Protein AF-A0A9E4UB27-F1 (afdb_monomer_lite)

Structure (mmCIF, N/CA/C/O backbone):
data_AF-A0A9E4UB27-F1
#
_entry.id   AF-A0A9E4UB27-F1
#
loop_
_atom_site.group_PDB
_atom_site.id
_atom_site.type_symbol
_atom_site.label_atom_id
_atom_site.label_alt_id
_atom_site.label_comp_id
_atom_site.label_asym_id
_atom_site.label_entity_id
_atom_site.label_seq_id
_atom_site.pdbx_PDB_ins_code
_atom_site.Cartn_x
_atom_site.Cartn_y
_atom_site.Cartn_z
_atom_site.occupancy
_atom_site.B_iso_or_equiv
_atom_site.auth_seq_id
_atom_site.auth_comp_id
_atom_site.auth_asym_id
_atom_site.auth_atom_id
_atom_site.pdbx_PDB_model_num
ATOM 1 N N . TYR A 1 1 ? -14.728 -1.819 -0.265 1.00 50.75 1 TYR A N 1
ATOM 2 C CA . TYR A 1 1 ? -13.588 -1.026 -0.785 1.00 50.75 1 TYR A CA 1
ATOM 3 C C . TYR A 1 1 ? -12.396 -1.889 -1.187 1.00 50.75 1 TYR A C 1
ATOM 5 O O . TYR A 1 1 ? -11.855 -1.658 -2.257 1.00 50.75 1 TYR A O 1
ATOM 13 N N . THR A 1 2 ? -11.978 -2.872 -0.383 1.00 62.25 2 THR A N 1
ATOM 14 C CA . THR A 1 2 ? -10.807 -3.722 -0.684 1.00 62.25 2 THR A CA 1
ATOM 15 C C . THR A 1 2 ? -10.998 -4.617 -1.917 1.00 62.25 2 THR A C 1
ATOM 17 O O . THR A 1 2 ? -10.069 -4.745 -2.703 1.00 62.25 2 THR A O 1
ATOM 20 N N . GLU A 1 3 ? -12.208 -5.140 -2.150 1.00 68.31 3 GLU A N 1
ATOM 21 C CA . GLU A 1 3 ? -12.532 -5.991 -3.317 1.00 68.31 3 GLU A CA 1
ATOM 22 C C . GLU A 1 3 ? -12.373 -5.287 -4.670 1.00 68.31 3 GLU A C 1
ATOM 24 O O . GLU A 1 3 ? -12.025 -5.920 -5.656 1.00 68.31 3 GLU A O 1
ATOM 29 N N . GLN A 1 4 ? -12.562 -3.965 -4.738 1.00 81.81 4 GLN A N 1
ATOM 30 C CA . GLN A 1 4 ? -12.383 -3.222 -5.993 1.00 81.81 4 GLN A CA 1
ATOM 31 C C . GLN A 1 4 ? -10.907 -2.977 -6.325 1.00 81.81 4 GLN A C 1
ATOM 33 O O . GLN A 1 4 ? -10.571 -2.725 -7.479 1.00 81.81 4 GLN A O 1
ATOM 38 N N . LYS A 1 5 ? -10.012 -3.041 -5.331 1.00 89.00 5 LYS A N 1
ATOM 39 C CA . LYS A 1 5 ? -8.582 -2.783 -5.544 1.00 89.00 5 LYS A CA 1
ATOM 40 C C . LYS A 1 5 ? -7.879 -3.936 -6.242 1.00 89.00 5 LYS A C 1
ATOM 42 O O . LYS A 1 5 ? -6.925 -3.689 -6.964 1.00 89.00 5 LYS A O 1
ATOM 47 N N . GLU A 1 6 ? -8.352 -5.158 -6.041 1.00 93.94 6 GLU A N 1
ATOM 48 C CA . GLU A 1 6 ? -7.776 -6.374 -6.61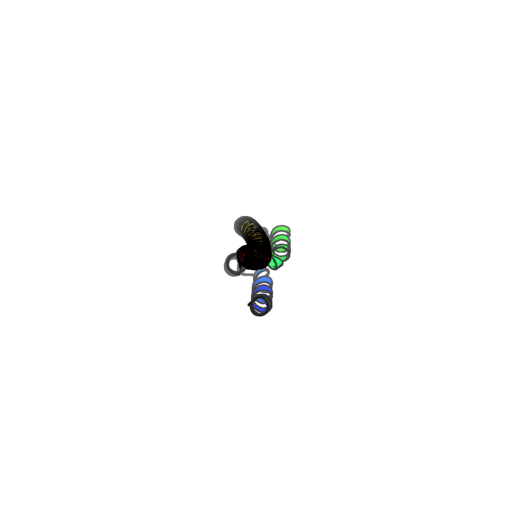1 1.00 93.94 6 GLU A CA 1
ATOM 49 C C . GLU A 1 6 ? -7.735 -6.377 -8.149 1.00 93.94 6 GLU A C 1
ATOM 51 O O . GLU A 1 6 ? -6.627 -6.392 -8.685 1.00 93.94 6 GLU A O 1
ATOM 56 N N . PRO A 1 7 ? -8.859 -6.231 -8.880 1.00 95.75 7 PRO A N 1
ATOM 57 C CA . PRO A 1 7 ? -8.817 -6.211 -10.344 1.00 95.75 7 PRO A CA 1
ATOM 58 C C . PRO A 1 7 ? -8.012 -5.023 -10.894 1.00 95.75 7 PRO A C 1
ATOM 60 O O . PRO A 1 7 ? -7.351 -5.136 -11.924 1.00 95.75 7 PRO A O 1
ATOM 63 N N . ILE A 1 8 ? -8.021 -3.881 -10.193 1.00 96.50 8 ILE A N 1
ATOM 64 C CA . ILE A 1 8 ? -7.225 -2.706 -10.575 1.00 96.50 8 ILE A CA 1
ATOM 65 C C . ILE A 1 8 ? -5.733 -2.999 -10.398 1.00 96.50 8 ILE A C 1
ATOM 67 O O . ILE A 1 8 ? -4.942 -2.716 -11.295 1.00 96.50 8 ILE A O 1
ATOM 71 N N . ARG A 1 9 ? -5.337 -3.561 -9.252 1.00 97.38 9 ARG A N 1
ATOM 72 C CA . ARG A 1 9 ? -3.953 -3.945 -8.967 1.00 97.38 9 ARG A CA 1
ATOM 73 C C . ARG A 1 9 ? -3.460 -4.924 -10.019 1.00 97.38 9 ARG A C 1
ATOM 75 O O . ARG A 1 9 ? -2.387 -4.701 -10.566 1.00 97.38 9 ARG A O 1
ATOM 82 N N . ASP A 1 10 ? -4.224 -5.971 -10.297 1.00 97.31 10 ASP A N 1
ATOM 83 C CA . ASP A 1 10 ? -3.801 -7.028 -11.211 1.00 97.31 10 ASP A CA 1
ATOM 84 C C . ASP A 1 10 ? -3.615 -6.466 -12.626 1.00 97.31 10 ASP A C 1
ATOM 86 O O . ASP A 1 10 ? -2.560 -6.657 -13.231 1.00 97.31 10 ASP A O 1
ATOM 90 N N . ARG A 1 11 ? -4.543 -5.614 -13.087 1.00 97.69 11 ARG A N 1
ATOM 91 C CA . ARG A 1 11 ? -4.388 -4.905 -14.362 1.00 97.69 11 ARG A CA 1
ATOM 92 C C . ARG A 1 11 ? -3.161 -3.989 -14.392 1.00 97.69 11 ARG A C 1
ATOM 94 O O . ARG A 1 11 ? -2.476 -3.897 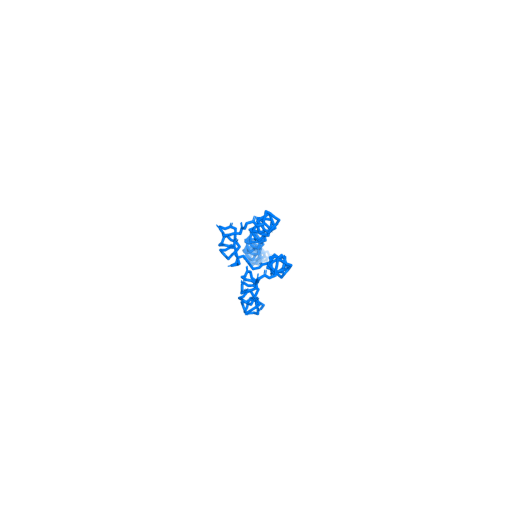-15.407 1.00 97.69 11 ARG A O 1
ATOM 101 N N . LEU A 1 12 ? -2.869 -3.289 -13.298 1.00 98.00 12 LEU A N 1
ATOM 102 C CA . LEU A 1 12 ? -1.673 -2.449 -13.198 1.00 98.00 12 LEU A CA 1
ATOM 103 C C . LEU A 1 12 ? -0.378 -3.274 -13.144 1.00 98.00 12 LEU A C 1
ATOM 105 O O . LEU A 1 12 ? 0.646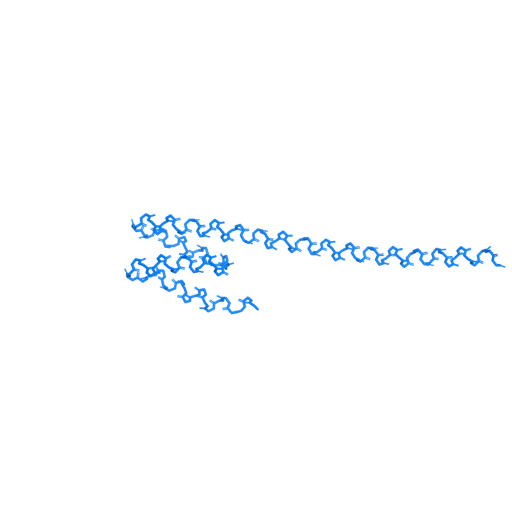 -2.800 -13.629 1.00 98.00 12 LEU A O 1
ATOM 109 N N . ILE A 1 13 ? -0.413 -4.485 -12.578 1.00 98.25 13 ILE A N 1
ATOM 110 C CA . ILE A 1 13 ? 0.720 -5.418 -12.562 1.00 98.25 13 ILE A CA 1
ATOM 111 C C . ILE A 1 13 ? 1.035 -5.896 -13.979 1.00 98.25 13 ILE A C 1
ATOM 113 O O . ILE A 1 13 ? 2.205 -5.911 -14.342 1.00 98.25 13 ILE A O 1
ATOM 117 N N . GLU A 1 14 ? 0.030 -6.210 -14.799 1.00 97.81 14 GLU A N 1
ATOM 118 C CA . GLU A 1 14 ? 0.243 -6.567 -16.212 1.00 97.81 14 GLU A CA 1
ATOM 119 C C . GLU A 1 14 ? 0.980 -5.456 -16.981 1.00 97.81 14 GLU A C 1
ATOM 121 O O . GLU A 1 14 ? 1.884 -5.722 -17.769 1.00 97.81 14 GLU A O 1
ATOM 126 N N . LEU A 1 15 ? 0.655 -4.188 -16.705 1.00 98.00 15 LEU A N 1
ATOM 127 C CA . LEU A 1 15 ? 1.301 -3.033 -17.341 1.00 98.00 15 LEU A CA 1
ATOM 128 C C . LEU A 1 15 ? 2.763 -2.814 -16.909 1.00 98.00 15 LEU A C 1
ATOM 130 O O . LEU A 1 15 ? 3.459 -1.991 -17.507 1.00 98.00 15 LEU A O 1
ATOM 134 N N . LEU A 1 16 ? 3.258 -3.533 -15.895 1.00 97.31 16 LEU A N 1
ATOM 135 C CA . LEU A 1 16 ? 4.682 -3.534 -15.536 1.00 97.31 16 LEU A CA 1
ATOM 136 C C . LEU A 1 16 ? 5.546 -4.303 -16.543 1.00 97.31 16 LEU A C 1
ATOM 138 O O . LEU A 1 16 ? 6.765 -4.153 -16.517 1.00 97.31 16 LEU A O 1
ATOM 142 N N . ASP A 1 17 ? 4.937 -5.108 -17.410 1.00 95.19 17 ASP A N 1
ATOM 143 C CA . ASP A 1 17 ? 5.600 -5.852 -18.486 1.00 95.19 17 ASP A CA 1
ATOM 144 C C . ASP A 1 17 ? 5.462 -5.162 -19.856 1.00 95.19 17 ASP A C 1
ATOM 146 O O . ASP A 1 17 ? 5.917 -5.684 -20.871 1.00 95.19 17 ASP A O 1
ATOM 150 N N . ASP A 1 18 ? 4.861 -3.968 -19.902 1.00 96.38 18 ASP A N 1
ATOM 151 C CA . ASP A 1 18 ? 4.625 -3.254 -21.155 1.00 96.38 18 ASP A CA 1
ATOM 152 C C . ASP A 1 18 ? 5.950 -2.877 -21.855 1.00 96.38 18 ASP A C 1
ATOM 154 O O . ASP A 1 18 ? 6.879 -2.387 -21.192 1.00 96.38 18 ASP A O 1
ATOM 158 N N . PRO A 1 19 ? 6.060 -3.036 -23.190 1.00 93.75 19 PRO A N 1
ATOM 159 C CA . PRO A 1 19 ? 7.272 -2.683 -23.931 1.00 93.75 19 PRO A CA 1
ATOM 160 C C . PRO A 1 19 ? 7.636 -1.203 -23.785 1.00 93.75 19 PRO A C 1
ATOM 162 O O . PRO A 1 19 ? 8.816 -0.835 -23.762 1.00 93.75 19 PRO A O 1
ATOM 165 N N . TRP A 1 20 ? 6.631 -0.337 -23.650 1.00 95.44 20 TRP A N 1
ATOM 166 C CA . TRP A 1 20 ? 6.819 1.097 -23.576 1.00 95.44 20 TRP A CA 1
ATOM 167 C C . TRP A 1 20 ? 7.191 1.520 -22.155 1.00 95.44 20 TRP A C 1
ATOM 169 O O . TRP A 1 20 ? 6.401 1.470 -21.212 1.00 95.44 20 TRP A O 1
ATOM 179 N N . LEU A 1 21 ? 8.399 2.066 -22.012 1.00 93.81 21 LEU A N 1
ATOM 180 C CA . LEU A 1 21 ? 8.935 2.553 -20.737 1.00 93.81 21 LEU A CA 1
ATOM 181 C C . LEU A 1 21 ? 7.970 3.482 -19.975 1.00 93.81 21 LEU A C 1
ATOM 183 O O . LEU A 1 21 ? 7.844 3.410 -18.752 1.00 93.81 21 LEU A O 1
ATOM 187 N N . ARG A 1 22 ? 7.289 4.381 -20.696 1.00 95.25 22 ARG A N 1
ATOM 188 C CA . ARG A 1 22 ? 6.324 5.324 -20.113 1.00 95.25 22 ARG A CA 1
ATOM 189 C C . ARG A 1 22 ? 5.147 4.603 -19.464 1.00 95.25 22 ARG A C 1
ATOM 191 O O . ARG A 1 22 ? 4.714 5.040 -18.401 1.00 95.25 22 ARG A O 1
ATOM 198 N N . THR A 1 23 ? 4.660 3.519 -20.061 1.00 96.56 23 THR A N 1
ATOM 199 C CA . THR A 1 23 ? 3.578 2.707 -19.498 1.00 96.56 23 THR A CA 1
ATOM 200 C C . THR A 1 23 ? 4.018 2.088 -18.181 1.00 96.56 23 THR A C 1
ATOM 202 O O . THR A 1 23 ? 3.350 2.302 -17.171 1.00 96.56 23 THR A O 1
ATOM 205 N N . ARG A 1 24 ? 5.200 1.457 -18.142 1.00 96.19 24 ARG A N 1
ATOM 206 C CA . ARG A 1 24 ? 5.754 0.880 -16.906 1.00 96.19 24 ARG A CA 1
ATOM 207 C C . ARG A 1 24 ? 5.912 1.927 -15.801 1.00 96.19 24 ARG A C 1
ATOM 209 O O . ARG A 1 24 ? 5.459 1.727 -14.677 1.00 96.19 24 ARG A O 1
ATOM 216 N N . LEU A 1 25 ? 6.486 3.092 -16.114 1.00 97.38 25 LEU A N 1
ATOM 217 C CA . LEU A 1 25 ? 6.655 4.190 -15.147 1.00 97.38 25 LEU A CA 1
ATOM 218 C C . LEU A 1 25 ? 5.321 4.714 -14.592 1.00 97.38 25 LEU A C 1
ATOM 220 O O . LEU A 1 25 ? 5.236 5.061 -13.405 1.00 97.38 25 LEU A O 1
ATOM 224 N N . THR A 1 26 ? 4.298 4.797 -15.443 1.00 97.81 26 THR A N 1
ATOM 225 C CA . THR A 1 26 ? 2.943 5.194 -15.048 1.00 97.81 26 THR A CA 1
ATOM 226 C C . THR A 1 26 ? 2.286 4.112 -14.200 1.00 97.81 26 THR A C 1
ATOM 228 O O . THR A 1 26 ? 1.726 4.443 -13.158 1.00 97.81 26 THR A O 1
ATOM 231 N N . ALA A 1 27 ? 2.422 2.837 -14.568 1.00 98.06 27 ALA A N 1
ATOM 232 C CA . ALA A 1 27 ? 1.896 1.699 -13.819 1.00 98.06 27 ALA A CA 1
ATOM 233 C C . ALA A 1 27 ? 2.482 1.630 -12.400 1.00 98.06 27 ALA A C 1
ATOM 235 O O . ALA A 1 27 ? 1.732 1.550 -11.430 1.00 98.06 27 ALA A O 1
ATOM 236 N N . VAL A 1 28 ? 3.800 1.805 -12.244 1.00 98.38 28 VAL A N 1
ATOM 237 C CA . VAL A 1 28 ? 4.450 1.915 -10.923 1.00 98.38 28 VAL A CA 1
ATOM 238 C C . VAL A 1 28 ? 3.870 3.078 -10.109 1.00 98.38 28 VAL A C 1
ATOM 240 O O . VAL A 1 28 ? 3.584 2.940 -8.918 1.00 98.38 28 VAL A O 1
ATOM 243 N N . GLY A 1 29 ? 3.669 4.236 -10.747 1.00 98.12 29 GLY A N 1
ATOM 244 C CA . GLY A 1 29 ? 3.052 5.397 -10.103 1.00 98.12 29 GLY A CA 1
ATOM 245 C C . GLY A 1 29 ? 1.606 5.140 -9.669 1.00 98.12 29 GLY A C 1
ATOM 246 O O . GLY A 1 29 ? 1.225 5.517 -8.564 1.00 98.12 29 GLY A O 1
ATOM 247 N N . ALA A 1 30 ? 0.823 4.467 -10.508 1.00 98.06 30 ALA A N 1
ATOM 248 C CA . ALA A 1 30 ? -0.560 4.110 -10.228 1.00 98.06 30 ALA A CA 1
ATOM 249 C C . ALA A 1 30 ? -0.666 3.079 -9.095 1.00 98.06 30 ALA A C 1
ATOM 251 O O . ALA A 1 30 ? -1.487 3.262 -8.203 1.00 98.06 30 ALA A O 1
ATOM 252 N N . LEU A 1 31 ? 0.206 2.062 -9.060 1.00 98.19 31 LEU A N 1
ATOM 253 C CA . LEU A 1 31 ? 0.281 1.093 -7.957 1.00 98.19 31 LEU A CA 1
ATOM 254 C C . LEU A 1 31 ? 0.594 1.780 -6.625 1.00 98.19 31 LEU A C 1
ATOM 256 O O . LEU A 1 31 ? -0.038 1.488 -5.610 1.00 98.19 31 LEU A O 1
ATOM 260 N N . ARG A 1 32 ? 1.516 2.753 -6.632 1.00 97.94 32 ARG A N 1
ATOM 261 C CA . ARG A 1 32 ? 1.796 3.582 -5.453 1.00 97.94 32 ARG A CA 1
ATOM 262 C C . ARG A 1 32 ? 0.550 4.332 -4.981 1.00 97.94 32 ARG A C 1
ATOM 264 O O . ARG A 1 32 ? 0.271 4.349 -3.788 1.00 97.94 32 ARG A O 1
ATOM 271 N N . THR A 1 33 ? -0.182 4.954 -5.904 1.00 97.00 33 THR A N 1
ATOM 272 C CA . THR A 1 33 ? -1.399 5.724 -5.597 1.00 97.00 33 THR A CA 1
ATOM 273 C C . THR A 1 33 ? -2.551 4.835 -5.128 1.00 97.00 33 THR A C 1
ATOM 275 O O . THR A 1 33 ? -3.277 5.220 -4.215 1.00 97.00 33 THR A O 1
ATOM 278 N N . LEU A 1 34 ? -2.704 3.635 -5.698 1.00 96.31 34 LEU A N 1
ATOM 279 C CA . LEU A 1 34 ? -3.707 2.650 -5.279 1.00 96.31 34 LEU A CA 1
ATOM 280 C C . LEU A 1 34 ? -3.545 2.269 -3.798 1.00 96.31 34 LEU A C 1
ATOM 282 O O . LEU A 1 34 ? -4.530 1.975 -3.105 1.00 96.31 34 LEU A O 1
ATOM 286 N N . GLY A 1 35 ? -2.301 2.296 -3.307 1.00 95.06 35 GLY A N 1
ATOM 287 C CA . GLY A 1 35 ? -1.985 2.059 -1.904 1.00 95.06 35 GLY A CA 1
ATOM 288 C C . GLY A 1 35 ? -2.222 0.613 -1.468 1.00 95.06 35 GLY A C 1
ATOM 289 O O . GLY A 1 35 ? -2.421 0.381 -0.280 1.00 95.06 35 GLY A O 1
ATOM 290 N N . ASP A 1 36 ? -2.287 -0.331 -2.415 1.00 95.56 36 ASP A N 1
ATOM 291 C CA . ASP A 1 36 ? -2.379 -1.764 -2.125 1.00 95.56 36 ASP A CA 1
ATOM 292 C C . ASP A 1 36 ? -0.963 -2.341 -1.994 1.00 95.56 36 ASP A C 1
ATOM 294 O O . ASP A 1 36 ? -0.210 -2.480 -2.959 1.00 95.56 36 ASP A O 1
ATOM 298 N N . ASP A 1 37 ? -0.593 -2.653 -0.761 1.00 95.25 37 ASP A N 1
ATOM 299 C CA . ASP A 1 37 ? 0.681 -3.235 -0.357 1.00 95.25 37 ASP A CA 1
ATOM 300 C C . ASP A 1 37 ? 0.911 -4.645 -0.925 1.00 95.25 37 ASP A C 1
ATOM 302 O O . ASP A 1 37 ? 2.058 -5.096 -1.008 1.00 95.25 37 ASP A O 1
ATOM 306 N N . LYS A 1 38 ? -0.141 -5.321 -1.403 1.00 96.19 38 LYS A N 1
ATOM 307 C CA . LYS A 1 38 ? -0.027 -6.577 -2.158 1.00 96.19 38 LYS A CA 1
ATOM 308 C C . LYS A 1 38 ? 0.678 -6.407 -3.508 1.00 96.19 38 LYS A C 1
ATOM 310 O O . LYS A 1 38 ? 1.098 -7.399 -4.094 1.00 96.19 38 LYS A O 1
ATOM 315 N N . ALA A 1 39 ? 0.865 -5.176 -3.991 1.00 97.56 39 ALA A N 1
ATOM 316 C CA . ALA A 1 39 ? 1.636 -4.895 -5.203 1.00 97.56 39 ALA A CA 1
ATOM 317 C C . ALA A 1 39 ? 3.163 -4.994 -5.011 1.00 97.56 39 ALA A C 1
ATOM 319 O O . ALA A 1 39 ? 3.897 -5.088 -5.995 1.00 97.56 39 ALA A O 1
ATOM 320 N N . ILE A 1 40 ? 3.662 -4.983 -3.766 1.00 98.25 40 ILE A N 1
ATOM 321 C CA . ILE A 1 40 ? 5.105 -4.958 -3.463 1.00 98.25 40 ILE A CA 1
ATOM 322 C C . ILE A 1 40 ? 5.884 -6.094 -4.159 1.00 98.25 40 ILE A C 1
ATOM 324 O O . ILE A 1 40 ? 6.879 -5.782 -4.812 1.00 98.25 40 ILE A O 1
ATOM 328 N N . PRO A 1 41 ? 5.445 -7.371 -4.130 1.00 98.25 41 PRO A N 1
ATOM 329 C CA . PRO A 1 41 ? 6.175 -8.452 -4.795 1.00 98.25 41 PRO A CA 1
ATOM 330 C C . PRO A 1 41 ? 6.292 -8.275 -6.315 1.00 98.25 41 PRO A C 1
ATOM 332 O O . PRO A 1 41 ? 7.267 -8.720 -6.914 1.00 98.25 41 PRO A O 1
ATOM 335 N N . ALA A 1 42 ? 5.309 -7.637 -6.959 1.00 98.06 42 ALA A N 1
ATOM 336 C CA . ALA A 1 42 ? 5.371 -7.357 -8.392 1.00 98.06 42 ALA A CA 1
ATOM 337 C C . ALA A 1 42 ? 6.397 -6.261 -8.713 1.00 98.06 42 ALA A C 1
ATOM 339 O O . ALA A 1 42 ? 7.136 -6.380 -9.689 1.00 98.06 42 ALA A O 1
ATOM 340 N N . LEU A 1 43 ? 6.494 -5.235 -7.861 1.00 98.19 43 LEU A N 1
ATOM 341 C CA . LEU A 1 43 ? 7.517 -4.191 -7.974 1.00 98.19 43 LEU A CA 1
ATOM 342 C C . LEU A 1 43 ? 8.931 -4.753 -7.749 1.00 98.19 43 LEU A C 1
ATOM 344 O O . LEU A 1 43 ? 9.843 -4.389 -8.488 1.00 98.19 43 LEU A O 1
ATOM 348 N N . ASP A 1 44 ? 9.106 -5.680 -6.801 1.00 98.25 44 ASP A N 1
ATOM 349 C CA . ASP A 1 44 ? 10.379 -6.392 -6.593 1.00 98.25 44 ASP A CA 1
ATOM 350 C C . ASP A 1 44 ? 10.791 -7.206 -7.829 1.00 98.25 44 ASP A C 1
ATOM 352 O O . ASP A 1 44 ? 11.937 -7.125 -8.278 1.00 98.25 44 ASP A O 1
ATOM 356 N N . ARG A 1 45 ? 9.851 -7.948 -8.435 1.00 97.94 45 ARG A N 1
ATOM 357 C CA . ARG A 1 45 ? 10.113 -8.689 -9.682 1.00 97.94 45 ARG A CA 1
ATOM 358 C C . ARG A 1 45 ? 10.506 -7.769 -10.833 1.00 97.94 45 ARG A C 1
ATOM 360 O O . ARG A 1 45 ? 11.394 -8.122 -11.603 1.00 97.94 45 ARG A O 1
ATOM 367 N N . LEU A 1 46 ? 9.876 -6.596 -10.946 1.00 97.12 46 LEU A N 1
ATOM 368 C CA . LEU A 1 46 ? 10.255 -5.606 -11.952 1.00 97.12 46 LEU A CA 1
ATOM 369 C C . LEU A 1 46 ? 11.686 -5.104 -11.717 1.00 97.12 46 LEU A C 1
ATOM 371 O O . LEU A 1 46 ? 12.474 -5.089 -12.655 1.00 97.12 46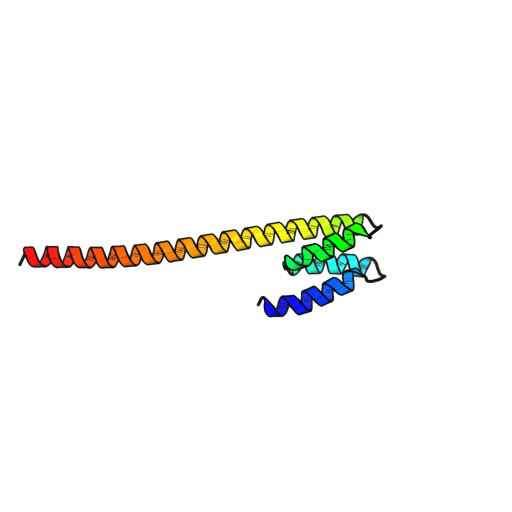 LEU A O 1
ATOM 375 N N . ILE A 1 47 ? 12.055 -4.773 -10.475 1.00 97.81 47 ILE A N 1
ATOM 376 C CA . ILE A 1 47 ? 13.423 -4.346 -10.130 1.00 97.81 47 ILE A CA 1
ATOM 377 C C . ILE A 1 47 ? 14.467 -5.393 -10.538 1.00 97.81 47 ILE A C 1
ATOM 379 O O . ILE A 1 47 ? 15.529 -5.019 -11.025 1.00 97.81 47 ILE A O 1
ATOM 383 N N . ALA A 1 48 ? 14.178 -6.683 -10.353 1.00 97.19 48 ALA A N 1
ATOM 384 C CA . ALA A 1 48 ? 15.133 -7.758 -10.621 1.00 97.19 48 ALA A CA 1
ATOM 385 C C . ALA A 1 48 ? 15.513 -7.916 -12.107 1.00 97.19 48 ALA A C 1
ATOM 387 O O . ALA A 1 48 ? 16.582 -8.445 -12.401 1.00 97.19 48 ALA A O 1
ATOM 388 N N . ARG A 1 49 ? 14.654 -7.478 -13.038 1.00 95.25 49 ARG A N 1
ATOM 389 C CA . ARG A 1 49 ? 14.843 -7.651 -14.494 1.00 95.25 49 ARG A CA 1
ATOM 390 C C . ARG A 1 49 ? 15.032 -6.348 -15.273 1.00 95.25 49 ARG A C 1
ATOM 392 O O . ARG A 1 49 ? 15.359 -6.385 -16.453 1.00 95.25 49 ARG A O 1
ATOM 399 N N . GLU A 1 50 ? 14.754 -5.205 -14.657 1.00 94.19 50 GLU A N 1
ATOM 400 C CA . GLU A 1 50 ? 14.702 -3.918 -15.348 1.00 94.19 50 GLU A CA 1
ATOM 401 C C . GLU A 1 50 ? 16.087 -3.278 -15.481 1.00 94.19 50 GLU A C 1
ATOM 403 O O . GLU A 1 50 ? 16.839 -3.169 -14.513 1.00 94.19 50 GLU A O 1
ATOM 408 N N . LEU A 1 51 ? 16.398 -2.806 -16.690 1.00 91.38 51 LEU A N 1
ATOM 409 C CA . LEU A 1 51 ? 17.685 -2.180 -17.009 1.00 91.38 51 LEU A CA 1
ATOM 410 C C . LEU A 1 51 ? 17.642 -0.654 -16.842 1.00 91.38 51 LEU A C 1
ATOM 412 O O . LEU A 1 51 ? 18.672 -0.019 -16.613 1.00 91.38 51 LEU A O 1
ATOM 416 N N . ASP A 1 52 ? 16.456 -0.041 -16.934 1.00 93.06 52 ASP A N 1
ATOM 417 C CA . ASP A 1 52 ? 16.304 1.402 -16.752 1.00 93.06 52 ASP A CA 1
ATOM 418 C C . ASP A 1 52 ? 16.297 1.782 -15.261 1.00 93.06 52 ASP A C 1
ATOM 420 O O . ASP A 1 52 ? 15.330 1.564 -14.521 1.00 93.06 52 ASP A O 1
ATOM 424 N N . GLY A 1 53 ? 17.371 2.441 -14.818 1.00 94.88 53 GLY A N 1
ATOM 425 C CA . GLY A 1 53 ? 17.528 2.876 -13.429 1.00 94.88 53 GLY A CA 1
ATOM 426 C C . GLY A 1 53 ? 16.421 3.813 -12.919 1.00 94.88 53 GLY A C 1
ATOM 427 O O . GLY A 1 53 ? 16.172 3.866 -11.711 1.00 94.88 53 GLY A O 1
ATOM 428 N N . ARG A 1 54 ? 15.702 4.528 -13.798 1.00 94.06 54 ARG A N 1
ATOM 429 C CA . ARG A 1 54 ? 14.570 5.385 -13.399 1.00 94.06 54 ARG A CA 1
ATOM 430 C C . ARG A 1 54 ? 13.386 4.546 -12.946 1.00 94.06 54 ARG A C 1
ATOM 432 O O . ARG A 1 54 ? 12.739 4.915 -11.966 1.00 94.06 54 ARG A O 1
ATOM 439 N N . VAL A 1 55 ? 13.115 3.436 -13.632 1.00 95.56 55 VAL A N 1
ATOM 440 C CA . VAL A 1 55 ? 12.048 2.496 -13.259 1.00 95.56 55 VAL A CA 1
ATOM 441 C C . VAL A 1 55 ? 12.393 1.836 -11.934 1.00 95.56 55 VAL A C 1
ATOM 443 O O . VAL A 1 55 ? 11.568 1.856 -11.021 1.00 95.56 55 VAL A O 1
ATOM 446 N N . VAL A 1 56 ? 13.633 1.361 -11.779 1.00 97.88 56 VAL A N 1
ATOM 447 C CA . VAL A 1 56 ? 14.123 0.768 -10.525 1.00 97.88 56 VAL A CA 1
ATOM 448 C C . VAL A 1 56 ? 13.967 1.743 -9.356 1.00 97.88 56 VAL A C 1
ATOM 450 O O . VAL A 1 56 ? 13.394 1.391 -8.322 1.00 97.88 56 VAL A O 1
ATOM 453 N N . ARG A 1 57 ? 14.410 2.998 -9.520 1.00 97.94 57 ARG A N 1
ATOM 454 C CA . ARG A 1 57 ? 14.244 4.041 -8.498 1.00 97.94 57 ARG A CA 1
ATOM 455 C C . ARG A 1 57 ? 12.770 4.246 -8.140 1.00 97.94 57 ARG A C 1
ATOM 457 O O . ARG A 1 57 ? 12.420 4.243 -6.962 1.00 97.94 57 ARG A O 1
ATOM 464 N N . ARG A 1 58 ? 11.901 4.376 -9.144 1.00 97.56 58 ARG A N 1
ATOM 465 C CA . ARG A 1 58 ? 10.466 4.626 -8.945 1.00 97.56 58 ARG A CA 1
ATOM 466 C C . ARG A 1 58 ? 9.764 3.454 -8.253 1.00 97.56 58 ARG A C 1
ATOM 468 O O . ARG A 1 58 ? 8.881 3.687 -7.432 1.00 97.56 58 ARG A O 1
ATOM 475 N N . CYS A 1 59 ? 10.180 2.218 -8.531 1.00 98.31 59 CYS A N 1
ATOM 476 C CA . CYS A 1 59 ? 9.687 1.026 -7.837 1.00 98.31 59 CYS A CA 1
ATOM 477 C C . CYS A 1 59 ? 10.062 1.052 -6.354 1.00 98.31 59 CYS A C 1
ATOM 479 O O . CYS A 1 59 ? 9.191 0.867 -5.508 1.00 98.31 59 CYS A O 1
ATOM 481 N N . ARG A 1 60 ? 11.322 1.363 -6.021 1.00 98.38 60 ARG A N 1
ATOM 482 C CA . ARG A 1 60 ? 11.775 1.471 -4.622 1.00 98.38 60 ARG A CA 1
ATOM 483 C C . ARG A 1 60 ? 11.011 2.548 -3.851 1.00 98.38 60 ARG A C 1
ATOM 485 O O . ARG A 1 60 ? 10.551 2.297 -2.739 1.00 98.38 60 ARG A O 1
ATOM 492 N N . GLU A 1 61 ? 10.817 3.719 -4.457 1.00 98.25 61 GLU A N 1
ATOM 493 C CA . GLU A 1 61 ? 10.000 4.797 -3.880 1.00 98.25 61 GLU A CA 1
ATOM 494 C C . GLU A 1 61 ? 8.547 4.357 -3.651 1.00 98.25 61 GLU A C 1
ATOM 496 O O . GLU A 1 61 ? 7.966 4.635 -2.600 1.00 98.25 61 GLU A O 1
ATOM 501 N N . ALA A 1 62 ? 7.952 3.658 -4.623 1.00 98.31 62 ALA A N 1
ATOM 502 C CA . ALA A 1 62 ? 6.601 3.125 -4.505 1.00 98.31 62 ALA A CA 1
ATOM 503 C C . ALA A 1 62 ? 6.495 2.103 -3.370 1.00 98.31 62 ALA A C 1
ATOM 505 O O . ALA A 1 62 ? 5.620 2.231 -2.518 1.00 98.31 62 ALA A O 1
ATOM 506 N N . MET A 1 63 ? 7.417 1.145 -3.293 1.00 98.56 63 MET A N 1
ATOM 507 C CA . MET A 1 63 ? 7.440 0.142 -2.230 1.00 98.56 63 MET A CA 1
ATOM 508 C C . MET A 1 63 ? 7.605 0.762 -0.840 1.00 98.56 63 MET A C 1
ATOM 510 O O . MET A 1 63 ? 6.920 0.347 0.094 1.00 98.56 63 MET A O 1
ATOM 514 N N . ALA A 1 64 ? 8.476 1.765 -0.690 1.00 98.19 64 ALA A N 1
ATOM 515 C CA . ALA A 1 64 ? 8.646 2.479 0.574 1.00 98.19 64 ALA A CA 1
ATOM 516 C C . ALA A 1 64 ? 7.345 3.179 1.006 1.00 98.19 64 ALA A C 1
ATOM 518 O O . ALA A 1 64 ? 6.941 3.090 2.167 1.00 98.19 64 ALA A O 1
ATOM 519 N N . ALA A 1 65 ? 6.650 3.823 0.063 1.00 97.94 65 ALA A N 1
ATOM 520 C CA . ALA A 1 65 ? 5.358 4.451 0.324 1.00 97.94 65 ALA A CA 1
ATOM 521 C C . ALA A 1 65 ? 4.269 3.429 0.698 1.00 97.94 65 ALA A C 1
ATOM 523 O O . ALA A 1 65 ? 3.512 3.673 1.637 1.00 97.94 65 ALA A O 1
ATOM 524 N N . LEU A 1 66 ? 4.213 2.280 0.014 1.00 97.25 66 LEU A N 1
ATOM 525 C CA . LEU A 1 66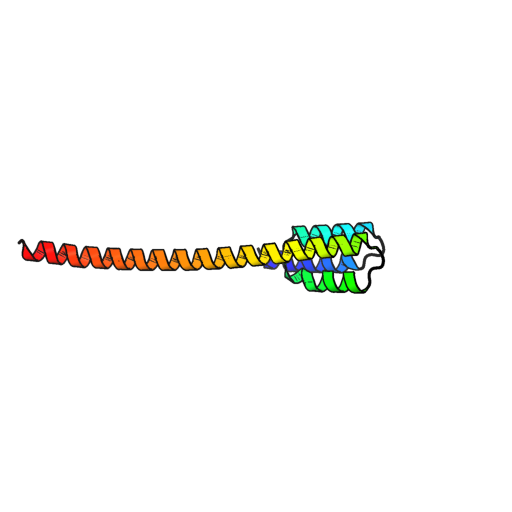 ? 3.250 1.210 0.299 1.00 97.25 66 LEU A CA 1
ATOM 526 C C . LEU A 1 66 ? 3.457 0.605 1.695 1.00 97.25 66 LEU A C 1
ATOM 528 O O . LEU A 1 66 ? 2.490 0.449 2.437 1.00 97.25 66 LEU A O 1
ATOM 532 N N . ARG A 1 67 ? 4.710 0.338 2.091 1.00 96.75 67 ARG A N 1
ATOM 533 C CA . ARG A 1 67 ? 5.044 -0.152 3.443 1.00 96.75 67 ARG A CA 1
ATOM 534 C C . ARG A 1 67 ? 4.616 0.847 4.516 1.00 96.75 67 ARG A C 1
ATOM 536 O O . ARG A 1 67 ? 3.872 0.490 5.419 1.00 96.75 67 ARG A O 1
ATOM 543 N N . LYS A 1 68 ? 4.963 2.126 4.340 1.00 95.44 68 LYS A N 1
ATOM 544 C CA . LYS A 1 68 ? 4.527 3.197 5.248 1.00 95.44 68 LYS A CA 1
ATOM 545 C C . LYS A 1 68 ? 2.999 3.313 5.330 1.00 95.44 68 LYS A C 1
ATOM 547 O O . LYS A 1 68 ? 2.460 3.637 6.384 1.00 95.44 68 LYS A O 1
ATOM 552 N N . GLY A 1 69 ? 2.297 3.090 4.217 1.00 92.56 69 GLY A N 1
ATOM 553 C CA . GLY A 1 69 ? 0.835 3.056 4.168 1.00 92.56 69 GLY A CA 1
ATOM 554 C C . GLY A 1 69 ? 0.241 1.907 4.986 1.00 92.56 69 GLY A C 1
ATOM 555 O O . GLY A 1 69 ? -0.675 2.145 5.773 1.00 92.56 69 GLY A O 1
ATOM 556 N N . ARG A 1 70 ? 0.796 0.693 4.846 1.00 91.25 70 ARG A N 1
ATOM 557 C CA . ARG A 1 70 ? 0.440 -0.484 5.658 1.00 91.25 70 ARG A CA 1
ATOM 558 C C . ARG A 1 70 ? 0.613 -0.194 7.149 1.00 91.25 70 ARG A C 1
ATOM 560 O O . ARG A 1 70 ? -0.330 -0.397 7.907 1.00 91.25 70 ARG A O 1
ATOM 567 N N . ASP A 1 71 ? 1.772 0.328 7.549 1.00 91.88 71 ASP A N 1
ATOM 568 C CA . ASP A 1 71 ? 2.097 0.564 8.962 1.00 91.88 71 ASP A CA 1
ATOM 569 C C . ASP A 1 71 ? 1.105 1.537 9.616 1.00 91.88 71 ASP A C 1
ATOM 571 O O . ASP A 1 71 ? 0.535 1.237 10.664 1.00 91.88 71 ASP A O 1
ATOM 575 N N . LYS A 1 72 ? 0.793 2.654 8.941 1.00 91.31 72 LYS A N 1
ATOM 576 C CA . LYS A 1 72 ? -0.240 3.604 9.395 1.00 91.31 72 LYS A CA 1
ATOM 577 C C . LYS A 1 72 ? -1.622 2.961 9.528 1.00 91.31 72 LYS A C 1
ATOM 579 O O . LYS A 1 72 ? -2.390 3.322 10.418 1.00 91.31 72 LYS A O 1
ATOM 584 N N . GLY A 1 73 ? -1.970 2.050 8.618 1.00 89.56 73 GLY A N 1
ATOM 585 C CA . GLY A 1 73 ? -3.229 1.307 8.669 1.00 89.56 73 GLY A CA 1
ATOM 586 C C . GLY A 1 73 ? -3.319 0.404 9.901 1.00 89.56 73 GLY A C 1
ATOM 587 O O . GLY A 1 73 ? -4.349 0.392 10.578 1.00 89.56 73 GLY A O 1
ATOM 588 N N . GLU A 1 74 ? -2.232 -0.296 10.226 1.00 91.31 74 GLU A N 1
ATOM 589 C CA . GLU A 1 74 ? -2.132 -1.140 11.422 1.00 91.31 74 GLU A CA 1
ATOM 590 C C . GLU A 1 74 ? -2.145 -0.315 12.717 1.00 91.31 74 GLU A C 1
ATOM 592 O O . GLU A 1 74 ? -2.858 -0.665 13.657 1.00 91.31 74 GLU A O 1
ATOM 597 N N . GLU A 1 75 ? -1.434 0.815 12.767 1.00 92.38 75 GLU A N 1
ATOM 598 C CA . GLU A 1 75 ? -1.503 1.754 13.896 1.00 92.38 75 GLU A CA 1
ATOM 599 C C . GLU A 1 75 ? -2.933 2.256 14.123 1.00 92.38 75 GLU A C 1
ATOM 601 O O . GLU A 1 75 ? -3.450 2.185 15.237 1.00 92.38 75 GLU A O 1
ATOM 606 N N . LEU A 1 76 ? -3.623 2.686 13.062 1.00 94.62 76 LEU A N 1
ATOM 607 C CA . LEU A 1 76 ? -5.010 3.140 13.158 1.00 94.62 76 LEU A CA 1
ATOM 608 C C . LEU A 1 76 ? -5.948 2.030 13.652 1.00 94.62 76 LEU A C 1
ATOM 610 O O . LEU A 1 76 ? -6.875 2.293 14.421 1.00 94.62 76 LEU A O 1
ATOM 614 N N . LYS A 1 77 ? -5.720 0.785 13.221 1.00 94.00 77 LYS A N 1
ATOM 615 C CA . LYS A 1 77 ? -6.483 -0.376 13.687 1.00 94.00 77 LYS A CA 1
ATOM 616 C C . LYS A 1 77 ? -6.276 -0.615 15.184 1.00 94.00 77 LYS A C 1
ATOM 618 O O . LYS A 1 77 ? -7.265 -0.826 15.883 1.00 94.00 77 LYS A O 1
ATOM 623 N N . LYS A 1 78 ? -5.038 -0.524 15.681 1.00 95.75 78 LYS A N 1
ATOM 624 C CA . LYS A 1 78 ? -4.729 -0.630 17.118 1.00 95.75 78 LYS A CA 1
ATOM 625 C C . LYS A 1 78 ? -5.409 0.474 17.924 1.00 95.75 78 LYS A C 1
ATOM 627 O O . LYS A 1 78 ? -6.107 0.170 18.884 1.00 95.75 78 LYS A O 1
ATOM 632 N N . VAL A 1 79 ? -5.313 1.728 17.476 1.00 97.06 79 VAL A N 1
ATOM 633 C CA . VAL A 1 79 ? -5.967 2.870 18.141 1.00 97.06 79 VAL A CA 1
ATOM 634 C C . VAL A 1 79 ? -7.484 2.676 18.231 1.00 97.06 79 VAL A C 1
ATOM 636 O O . VAL A 1 79 ? -8.086 2.962 19.263 1.00 97.06 79 VAL A O 1
ATOM 639 N N . ARG A 1 80 ? -8.128 2.150 17.180 1.00 95.50 80 ARG A N 1
ATOM 640 C CA . ARG A 1 80 ? -9.567 1.829 17.219 1.00 95.50 80 ARG A CA 1
ATOM 641 C C . ARG A 1 80 ? -9.892 0.759 18.261 1.00 95.50 80 ARG A C 1
ATOM 643 O O . ARG A 1 80 ? -10.837 0.934 19.018 1.00 95.50 80 ARG A O 1
ATOM 650 N N . GLN A 1 81 ? -9.093 -0.305 18.330 1.00 97.19 81 GLN A N 1
ATOM 651 C CA . GLN A 1 81 ? -9.273 -1.363 19.329 1.00 97.19 81 GLN A CA 1
ATOM 652 C C . GLN A 1 81 ? -9.108 -0.837 20.760 1.00 97.19 81 GLN A C 1
ATOM 654 O O . GLN A 1 81 ? -9.873 -1.214 21.644 1.00 97.19 81 GLN A O 1
ATOM 659 N N . GLU A 1 82 ? -8.128 0.034 20.999 1.00 97.25 82 GLU A N 1
ATOM 660 C CA . GLU A 1 82 ? -7.930 0.673 22.304 1.00 97.25 82 GLU A CA 1
ATOM 661 C C . GLU A 1 82 ? -9.091 1.604 22.670 1.00 97.25 82 GLU A C 1
ATOM 663 O O . GLU A 1 82 ? -9.556 1.588 23.808 1.00 97.25 82 GLU A O 1
ATOM 668 N N . LEU A 1 83 ? -9.621 2.360 21.705 1.00 98.00 83 LEU A N 1
ATOM 669 C CA . LEU A 1 83 ? -10.792 3.209 21.914 1.00 98.00 83 LEU A CA 1
ATOM 670 C C . LEU A 1 83 ? -12.044 2.396 22.267 1.00 98.00 83 LEU A C 1
ATOM 672 O O . LEU A 1 83 ? -12.814 2.805 23.137 1.00 98.00 83 LEU A O 1
ATOM 676 N N . ASP A 1 84 ? -12.259 1.262 21.603 1.00 97.62 84 ASP A N 1
ATOM 677 C CA . ASP A 1 84 ? -13.405 0.396 21.879 1.00 97.62 84 ASP A CA 1
ATOM 678 C C . ASP A 1 84 ? -13.304 -0.227 23.279 1.00 97.62 84 ASP A C 1
ATOM 680 O O . ASP A 1 84 ? -14.271 -0.163 24.040 1.00 97.62 84 ASP A O 1
ATOM 684 N N . LYS A 1 85 ? -12.111 -0.684 23.687 1.00 97.88 85 LYS A N 1
ATOM 685 C CA . LYS A 1 85 ? -11.852 -1.129 25.069 1.00 97.88 85 LYS A CA 1
ATOM 686 C C . LYS A 1 85 ? -12.123 -0.025 26.089 1.00 97.88 85 LYS A C 1
ATOM 688 O O . LYS A 1 85 ? -12.838 -0.247 27.062 1.00 97.88 85 LYS A O 1
ATOM 693 N N . LEU A 1 86 ? -11.620 1.186 25.845 1.00 98.06 86 LEU A N 1
ATOM 694 C CA . LEU A 1 86 ? -11.833 2.322 26.743 1.00 98.06 86 LEU A CA 1
ATOM 695 C C . LEU A 1 86 ? -13.325 2.664 26.887 1.00 98.06 86 LEU A C 1
ATOM 697 O O . LEU A 1 86 ? -13.792 3.007 27.974 1.00 98.06 86 LEU A O 1
ATOM 701 N N . ARG A 1 87 ? -14.104 2.552 25.803 1.00 97.62 87 ARG A N 1
ATOM 702 C CA . ARG A 1 87 ? -15.562 2.751 25.832 1.00 97.62 87 ARG A CA 1
ATOM 703 C C . ARG A 1 87 ? -16.279 1.685 26.657 1.00 97.62 87 ARG A C 1
ATOM 705 O O . ARG A 1 87 ? -17.214 2.028 27.384 1.00 97.62 87 ARG A O 1
ATOM 712 N N . GLU A 1 88 ? -15.869 0.426 26.546 1.00 97.69 88 GLU A N 1
ATOM 713 C CA . GLU A 1 88 ? -16.411 -0.676 27.349 1.00 97.69 88 GLU A CA 1
ATOM 714 C C . GLU A 1 88 ? -16.094 -0.495 28.837 1.00 97.69 88 GLU A C 1
ATOM 716 O O . GLU A 1 88 ? -16.995 -0.577 29.676 1.00 97.69 88 GLU A O 1
ATOM 721 N N . GLU A 1 89 ? -14.847 -0.158 29.167 1.00 97.19 89 GLU A N 1
ATOM 722 C CA . GLU A 1 89 ? -14.427 0.140 30.538 1.00 97.19 89 GLU A CA 1
ATOM 723 C C . GLU A 1 89 ? -15.207 1.322 31.119 1.00 97.19 89 GLU A C 1
ATOM 725 O O . GLU A 1 89 ? -15.735 1.236 32.228 1.00 97.19 89 GLU A O 1
ATOM 730 N N . HIS A 1 90 ? -15.367 2.402 30.352 1.00 96.94 90 HIS A N 1
ATOM 731 C CA . HIS A 1 90 ? -16.146 3.562 30.774 1.00 96.94 90 HIS A CA 1
ATOM 732 C C . HIS A 1 90 ? -17.626 3.222 31.017 1.00 96.94 90 HIS A C 1
ATOM 734 O O . HIS A 1 90 ? -18.215 3.712 31.983 1.00 96.94 90 HIS A O 1
ATOM 740 N N . ARG A 1 91 ? -18.234 2.358 30.189 1.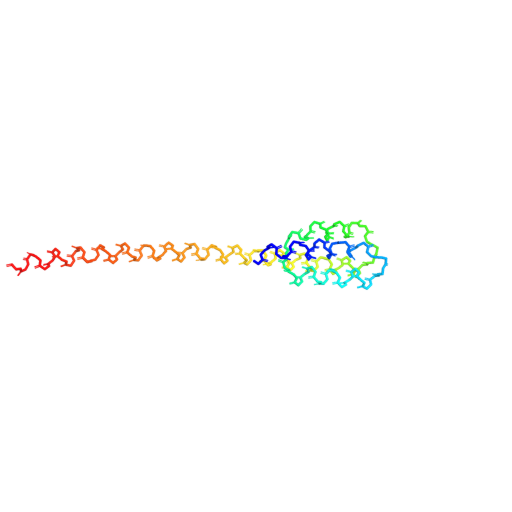00 97.00 91 ARG A N 1
ATOM 741 C CA . ARG A 1 91 ? -19.602 1.862 30.422 1.00 97.00 91 ARG A CA 1
ATOM 742 C C . ARG A 1 91 ? -19.682 1.066 31.726 1.00 97.00 91 ARG A C 1
ATOM 744 O O . ARG A 1 91 ? -20.516 1.369 32.569 1.00 97.00 91 ARG A O 1
ATOM 751 N N . SER A 1 92 ? -18.762 0.126 31.930 1.00 96.44 92 SER A N 1
ATOM 752 C CA . SER A 1 92 ? -18.694 -0.687 33.150 1.00 96.44 92 SER A CA 1
ATOM 753 C C . SER A 1 92 ? -18.504 0.162 34.413 1.00 96.44 92 SER A C 1
ATOM 755 O O . SER A 1 92 ? -19.146 -0.074 35.439 1.00 96.44 92 SER A O 1
ATOM 757 N N . LEU A 1 93 ? -17.655 1.193 34.353 1.00 96.62 93 LEU A N 1
ATOM 758 C CA . LEU A 1 93 ? -17.453 2.122 35.465 1.00 96.62 93 LEU A CA 1
ATOM 759 C C . LEU A 1 93 ? -18.710 2.943 35.766 1.00 96.62 93 LEU A C 1
ATOM 761 O O . LEU A 1 93 ? -19.052 3.083 36.941 1.00 96.62 93 LEU A O 1
ATOM 765 N N . LYS A 1 94 ? -19.422 3.432 34.742 1.00 95.94 94 LYS A N 1
ATOM 766 C CA . LYS A 1 94 ? -20.712 4.112 34.931 1.00 95.94 94 LYS A CA 1
ATOM 767 C C . LYS A 1 94 ? -21.741 3.204 35.602 1.00 95.94 94 LYS A C 1
ATOM 769 O O . LYS A 1 94 ? -22.292 3.591 36.629 1.00 95.94 94 LYS A O 1
ATOM 774 N N . ASP A 1 95 ? -21.901 1.971 35.125 1.00 96.00 95 ASP A N 1
ATOM 775 C CA . ASP A 1 95 ? -22.835 1.004 35.721 1.00 96.00 95 ASP A CA 1
ATOM 776 C C . ASP A 1 95 ? -22.490 0.707 37.193 1.00 96.00 95 ASP A C 1
ATOM 778 O O . ASP A 1 95 ? -23.363 0.530 38.050 1.00 96.00 95 ASP A O 1
ATOM 782 N N . ARG A 1 96 ? -21.193 0.638 37.521 1.00 94.56 96 ARG A N 1
ATOM 783 C CA . ARG A 1 96 ? -20.718 0.465 38.903 1.00 94.56 96 ARG A CA 1
ATOM 784 C C . ARG A 1 96 ? -20.990 1.698 39.759 1.00 94.56 96 ARG A C 1
ATOM 786 O O . ARG A 1 96 ? -21.362 1.529 40.921 1.00 94.56 96 ARG A O 1
ATOM 793 N N . MET A 1 97 ? -20.824 2.899 39.209 1.00 92.94 97 MET A N 1
ATOM 794 C CA . MET A 1 97 ? -21.120 4.152 39.902 1.00 92.94 97 MET A CA 1
ATOM 795 C C . MET A 1 97 ? -22.605 4.230 40.260 1.00 92.94 97 MET A C 1
ATOM 797 O O . MET A 1 97 ? -22.935 4.403 41.430 1.00 92.94 97 MET A O 1
ATOM 801 N N . GLU A 1 98 ? -23.498 3.965 39.305 1.00 93.06 98 GLU A N 1
ATOM 802 C CA . GLU A 1 98 ? -24.948 3.956 39.538 1.00 93.06 98 GLU A CA 1
ATOM 803 C C . GLU A 1 98 ? -25.356 2.947 40.631 1.00 93.06 98 GLU A C 1
ATOM 805 O O . GLU A 1 98 ? -26.169 3.243 41.516 1.00 93.06 98 GLU A O 1
ATOM 810 N N . LYS A 1 99 ? -24.744 1.754 40.643 1.00 92.75 99 LYS A N 1
ATOM 811 C CA . LYS A 1 99 ? -24.948 0.744 41.702 1.00 92.75 99 LYS A CA 1
ATOM 812 C C . LYS A 1 99 ? -24.483 1.213 43.083 1.00 92.75 99 LYS A C 1
ATOM 814 O O . LYS A 1 99 ? -25.090 0.845 44.090 1.00 92.75 99 LYS A O 1
ATOM 819 N N . VAL A 1 100 ? -23.395 1.974 43.167 1.00 92.31 100 VAL A N 1
ATOM 820 C CA . VAL A 1 100 ? -22.903 2.520 44.442 1.00 92.31 100 VAL A CA 1
ATOM 821 C C . VAL A 1 100 ? -23.775 3.686 44.901 1.00 92.31 100 VAL A C 1
ATOM 823 O O . VAL A 1 100 ? -24.193 3.707 46.059 1.00 92.31 100 VAL A O 1
ATOM 826 N N . GLU A 1 101 ? -24.117 4.610 44.005 1.00 88.38 101 GLU A N 1
ATOM 827 C CA . GLU A 1 101 ? -24.980 5.757 44.302 1.00 88.38 101 GLU A CA 1
ATOM 828 C C . GLU A 1 101 ? -26.364 5.320 44.799 1.00 88.38 101 GLU A C 1
ATOM 830 O O . GLU A 1 101 ? -26.867 5.839 45.798 1.00 88.38 101 GLU A O 1
ATOM 835 N N . SER A 1 102 ? -26.963 4.310 44.163 1.00 88.12 102 SER A N 1
ATOM 836 C CA . SER A 1 102 ? -28.243 3.727 44.590 1.00 88.12 102 SER A CA 1
ATOM 837 C C . SER A 1 102 ? -28.172 3.075 45.977 1.00 88.12 102 SER A C 1
ATOM 839 O O . SER A 1 102 ? -29.070 3.282 46.799 1.00 88.12 102 SER A O 1
ATOM 841 N N . LYS A 1 103 ? -27.089 2.353 46.304 1.00 80.81 103 LYS A N 1
ATOM 842 C CA . LYS A 1 103 ? -26.859 1.825 47.665 1.00 80.81 103 LYS A CA 1
ATOM 843 C C . LYS A 1 103 ? -26.652 2.937 48.697 1.00 80.81 103 LYS A C 1
ATOM 845 O O . LYS A 1 103 ? -27.131 2.813 49.823 1.00 80.81 103 LYS A O 1
ATOM 850 N N . GLY A 1 104 ? -25.964 4.016 48.322 1.00 76.25 104 GLY A N 1
ATOM 851 C CA . GLY A 1 104 ? -25.753 5.190 49.171 1.00 76.25 104 GLY A CA 1
ATOM 852 C C . GLY A 1 104 ? -27.057 5.915 49.516 1.00 76.25 104 GLY A C 1
ATOM 853 O O . GLY A 1 104 ? -27.260 6.284 50.671 1.00 76.25 104 GLY A O 1
ATOM 854 N N . LYS A 1 105 ? -27.976 6.051 48.549 1.00 67.25 105 LYS A N 1
ATOM 855 C CA . LYS A 1 105 ? -29.317 6.621 48.775 1.00 67.25 105 LYS A CA 1
ATOM 856 C C . LYS A 1 105 ? -30.175 5.748 49.695 1.00 67.25 105 LYS A C 1
ATOM 858 O O . LYS A 1 105 ? -30.826 6.275 50.587 1.00 67.25 105 LYS A O 1
ATOM 863 N N . ARG A 1 106 ? -30.120 4.419 49.545 1.00 61.91 106 ARG A N 1
ATOM 864 C CA . ARG A 1 106 ? -30.909 3.464 50.348 1.00 61.91 106 ARG A CA 1
ATOM 865 C C . ARG A 1 106 ? -30.497 3.377 51.826 1.00 61.91 106 ARG A C 1
ATOM 867 O O . ARG A 1 106 ? -31.278 2.891 52.625 1.00 61.91 106 ARG A O 1
ATOM 874 N N . LYS A 1 107 ? -29.287 3.822 52.190 1.00 57.69 107 LYS A N 1
ATOM 875 C CA . LYS A 1 107 ? -28.823 3.923 53.591 1.00 57.69 107 LYS A CA 1
ATOM 876 C C . LYS A 1 107 ? -29.192 5.246 54.280 1.00 57.69 107 LYS A C 1
ATOM 878 O O . LYS A 1 107 ? -28.993 5.352 55.484 1.00 57.69 107 LYS A O 1
ATOM 883 N N . LYS A 1 108 ? -29.628 6.262 53.524 1.00 53.84 108 LYS A N 1
ATOM 884 C CA . LYS A 1 108 ? -29.996 7.592 54.047 1.00 53.84 108 LYS A CA 1
ATOM 885 C C . LYS A 1 108 ? -31.512 7.793 54.204 1.00 53.84 108 LYS A C 1
ATOM 887 O O . LYS A 1 108 ? -31.901 8.826 54.740 1.00 53.84 108 LYS A O 1
ATOM 892 N N . ALA A 1 109 ? -32.321 6.859 53.706 1.00 52.09 109 ALA A N 1
ATOM 893 C CA . ALA A 1 109 ? -33.766 6.778 53.918 1.00 52.09 109 ALA A CA 1
ATOM 894 C C . ALA A 1 109 ? -34.053 5.755 55.019 1.00 52.09 109 ALA A C 1
ATOM 896 O O . ALA A 1 109 ? -35.012 5.985 55.781 1.00 52.09 109 ALA A O 1
#

Foldseek 3Di:
DVVVLVVVLVVLLVQCPPPDPVSNLVSLVVLLVSLPLVSLVSLVVSLVPDPDVVSVVSSVVSNVSSVVSVVVVVVVVVVVVVVVVVVVVVVVVVVVVVVVVVVVVVVVD

Secondary structure (DSSP, 8-state):
-HHHHHHHHHHHHHGGG-SSHHHHHHHHHHHHHHT-GGGHHHHHHHHHH---HHHHHHHHHHHHHHHHHHHHHHHHHHHHHHHHHHHHHHHHHHHHHHHHHHHHHHTT-

Sequence (109 aa):
YTEQKEPIRDRLIELLDDPWLRTRLTAVGALRTLGDDKAIPALDRLIARELDGRVVRRCREAMAALRKGRDKGEELKKVRQELDKLREEHRSLKDRMEKVESKGKRKKA

pLDDT: mean 92.81, std 10.24, range [50.75, 98.56]

Radius of gyration: 25.45 Å; chains: 1; bounding box: 52×16×78 Å